Protein AF-A0A8J7KPC7-F1 (afdb_monomer_lite)

InterPro domains:
  IPR002611 IstB-like ATP-binding domain [PF01695] (4-59)

Radius of gyration: 18.37 Å; chains: 1; bounding box: 40×24×57 Å

pLDDT: mean 77.12, std 11.84, range [39.19, 91.5]

Structure (mmCIF, N/CA/C/O backbone):
data_AF-A0A8J7KPC7-F1
#
_entry.id   AF-A0A8J7KPC7-F1
#
loop_
_atom_site.group_PDB
_atom_site.id
_atom_site.type_symbol
_atom_site.label_atom_id
_atom_site.label_alt_id
_atom_site.label_comp_id
_atom_site.label_asym_id
_atom_site.label_entity_id
_atom_site.label_seq_id
_atom_site.pdbx_PDB_ins_code
_atom_site.Cartn_x
_atom_site.Cartn_y
_atom_site.Cartn_z
_atom_site.occupancy
_atom_site.B_iso_or_equiv
_atom_site.auth_seq_id
_atom_site.auth_comp_id
_atom_site.auth_asym_id
_atom_site.auth_atom_id
_atom_site.pdbx_PDB_model_num
ATOM 1 N N . MET A 1 1 ? 10.531 -11.648 -27.864 1.00 39.19 1 MET A N 1
ATOM 2 C CA . MET A 1 1 ? 10.080 -12.383 -26.667 1.00 39.19 1 MET A CA 1
ATOM 3 C C . MET A 1 1 ? 10.069 -11.394 -25.511 1.00 39.19 1 MET A C 1
ATOM 5 O O . MET A 1 1 ? 11.130 -11.169 -24.940 1.00 39.19 1 MET A O 1
ATOM 9 N N . PRO A 1 2 ? 8.954 -10.693 -25.247 1.00 43.12 2 PRO A N 1
ATOM 10 C CA . PRO A 1 2 ? 8.837 -9.867 -24.052 1.00 43.12 2 PRO A CA 1
ATOM 11 C C . PRO A 1 2 ? 8.811 -10.795 -22.834 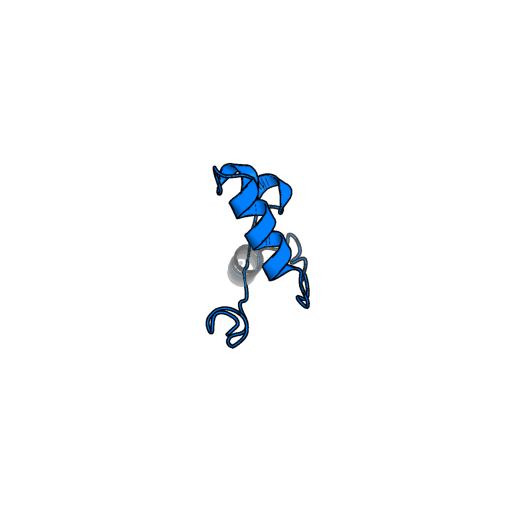1.00 43.12 2 PRO A C 1
ATOM 13 O O . PRO A 1 2 ? 8.207 -11.864 -22.874 1.00 43.12 2 PRO A O 1
ATOM 16 N N . THR A 1 3 ? 9.532 -10.416 -21.791 1.00 50.44 3 THR A N 1
ATOM 17 C CA . THR A 1 3 ? 9.666 -11.133 -20.522 1.00 50.44 3 THR A CA 1
ATOM 18 C C . THR A 1 3 ? 8.303 -11.389 -19.872 1.00 50.44 3 THR A C 1
ATOM 20 O O . THR A 1 3 ? 7.578 -10.458 -19.543 1.00 50.44 3 THR A O 1
ATOM 23 N N . GLU A 1 4 ? 7.999 -12.667 -19.666 1.00 48.94 4 GLU A N 1
ATOM 24 C CA . GLU A 1 4 ? 6.725 -13.290 -19.267 1.00 48.94 4 GLU A CA 1
ATOM 25 C C . GLU A 1 4 ? 6.182 -12.915 -17.865 1.00 48.94 4 GLU A C 1
ATOM 27 O O . GLU A 1 4 ? 5.311 -13.610 -17.352 1.00 48.94 4 GLU A O 1
ATOM 32 N N . ARG A 1 5 ? 6.684 -11.872 -17.181 1.00 58.94 5 ARG A N 1
ATOM 33 C CA . ARG A 1 5 ? 6.544 -11.819 -15.711 1.00 58.94 5 ARG A CA 1
ATOM 34 C C . ARG A 1 5 ? 5.585 -10.809 -15.068 1.00 58.94 5 ARG A C 1
ATOM 36 O O . ARG A 1 5 ? 5.143 -11.111 -13.968 1.00 58.94 5 ARG A O 1
ATOM 43 N N . GLU A 1 6 ? 5.173 -9.696 -15.666 1.00 51.09 6 GLU A N 1
ATOM 44 C CA . GLU A 1 6 ? 4.621 -8.617 -14.810 1.00 51.09 6 GLU A CA 1
ATOM 45 C C . GLU A 1 6 ? 3.218 -8.084 -15.157 1.00 51.09 6 GLU A C 1
ATOM 47 O O . GLU A 1 6 ? 2.880 -7.001 -14.707 1.00 51.09 6 GLU A O 1
ATOM 52 N N . GLU A 1 7 ? 2.366 -8.816 -15.891 1.00 51.72 7 GLU A N 1
ATOM 53 C CA . GLU A 1 7 ? 0.973 -8.362 -16.148 1.00 51.72 7 GLU A CA 1
ATOM 54 C C . GLU A 1 7 ? -0.115 -9.436 -15.958 1.00 51.72 7 GLU A C 1
ATOM 56 O O . GLU A 1 7 ? -1.256 -9.246 -16.368 1.00 51.72 7 GLU A O 1
ATOM 61 N N . ASN A 1 8 ? 0.189 -10.579 -15.331 1.00 54.28 8 ASN A N 1
ATOM 62 C CA . ASN A 1 8 ? -0.796 -11.668 -15.205 1.00 54.28 8 ASN A CA 1
ATOM 63 C C . ASN A 1 8 ? -1.552 -11.694 -13.860 1.00 54.28 8 ASN A C 1
ATOM 65 O O . ASN A 1 8 ? -2.473 -12.488 -13.686 1.00 54.28 8 ASN A O 1
ATOM 69 N N . ALA A 1 9 ? -1.174 -10.853 -12.891 1.00 60.34 9 ALA A N 1
ATOM 70 C CA . ALA A 1 9 ? -1.799 -10.819 -11.570 1.00 60.34 9 ALA A CA 1
ATOM 71 C C . ALA A 1 9 ? -2.047 -9.381 -11.109 1.00 60.34 9 ALA A C 1
ATOM 73 O O . ALA A 1 9 ? -1.135 -8.558 -11.092 1.00 60.34 9 ALA A O 1
ATOM 74 N N . SER A 1 10 ? -3.283 -9.087 -10.702 1.00 66.94 10 SER A N 1
ATOM 75 C CA . SER A 1 10 ? -3.627 -7.802 -10.096 1.00 66.94 10 SER A CA 1
ATOM 76 C C . SER A 1 10 ? -2.903 -7.642 -8.758 1.00 66.94 10 SER A C 1
ATOM 78 O O . SER A 1 10 ? -3.056 -8.472 -7.861 1.00 66.94 10 SER A O 1
ATOM 80 N N . VAL A 1 11 ? -2.134 -6.562 -8.613 1.00 75.69 11 VAL A N 1
ATOM 81 C CA . VAL A 1 11 ? -1.436 -6.210 -7.372 1.00 75.69 11 VAL A CA 1
ATOM 82 C C . VAL A 1 11 ? -2.191 -5.075 -6.686 1.00 75.69 11 VAL A C 1
ATOM 84 O O . VAL A 1 11 ? -2.490 -4.056 -7.302 1.00 75.69 11 VAL A O 1
ATOM 87 N N . ALA A 1 12 ? -2.496 -5.244 -5.399 1.00 79.88 12 ALA A N 1
ATOM 88 C CA . ALA A 1 12 ? -3.062 -4.196 -4.559 1.00 79.88 12 ALA A CA 1
ATOM 89 C C . ALA A 1 12 ? -2.071 -3.855 -3.444 1.00 79.88 12 ALA A C 1
ATOM 91 O O . ALA A 1 12 ? -1.606 -4.742 -2.728 1.00 79.88 12 ALA A O 1
ATOM 92 N N . ILE A 1 13 ? -1.760 -2.568 -3.289 1.00 80.94 13 ILE A N 1
ATOM 93 C CA . ILE A 1 13 ? -0.849 -2.071 -2.256 1.00 80.94 13 ILE A CA 1
ATOM 94 C C . ILE A 1 13 ? -1.590 -1.045 -1.411 1.00 80.94 13 ILE A C 1
ATOM 96 O O . ILE A 1 13 ? -2.164 -0.092 -1.933 1.00 80.94 13 ILE A O 1
ATOM 100 N N . ALA A 1 14 ? -1.546 -1.232 -0.094 1.00 82.94 14 ALA A N 1
ATOM 101 C CA . ALA A 1 14 ? -1.978 -0.236 0.872 1.00 82.94 14 ALA A CA 1
ATOM 102 C C . ALA A 1 14 ? -0.734 0.406 1.491 1.00 82.94 14 ALA A C 1
ATOM 104 O O . ALA A 1 14 ? 0.099 -0.287 2.074 1.00 82.94 14 ALA A O 1
ATOM 105 N N . SER A 1 15 ? -0.613 1.725 1.362 1.00 81.69 15 SER A N 1
ATOM 106 C CA . SER A 1 15 ? 0.464 2.509 1.965 1.00 81.69 15 SER A CA 1
ATOM 107 C C . SER A 1 15 ? -0.128 3.577 2.868 1.00 81.69 15 SER A C 1
ATOM 109 O O . SER A 1 15 ? -1.077 4.263 2.497 1.00 81.69 15 SER A O 1
ATOM 111 N N . ASN A 1 16 ? 0.452 3.724 4.055 1.00 83.31 16 ASN A N 1
ATOM 112 C CA . ASN A 1 16 ? 0.164 4.820 4.977 1.00 83.31 16 ASN A CA 1
ATOM 113 C C . ASN A 1 16 ? 1.009 6.073 4.685 1.00 83.31 16 ASN A C 1
ATOM 115 O O . ASN A 1 16 ? 0.788 7.109 5.306 1.00 83.31 16 ASN A O 1
ATOM 119 N N . GLU A 1 17 ? 1.982 5.978 3.776 1.00 79.44 17 GLU A N 1
ATOM 120 C CA . GLU A 1 17 ? 2.841 7.084 3.351 1.00 79.44 17 GLU A CA 1
ATOM 121 C C . GLU A 1 17 ? 2.579 7.431 1.877 1.00 79.44 17 GLU A C 1
ATOM 123 O O . GLU A 1 17 ? 2.228 6.564 1.068 1.00 79.44 17 GLU A O 1
ATOM 128 N N . SER A 1 18 ? 2.726 8.709 1.524 1.00 78.69 18 SER A N 1
ATOM 129 C CA . SER A 1 18 ? 2.595 9.176 0.142 1.00 78.69 18 SER A CA 1
ATOM 130 C C . SER A 1 18 ? 3.734 8.646 -0.733 1.00 78.69 18 SER A C 1
ATOM 132 O O . SER A 1 18 ? 4.825 8.359 -0.239 1.00 78.69 18 SER A O 1
ATOM 134 N N . PHE A 1 19 ? 3.530 8.612 -2.056 1.00 78.81 19 PHE A N 1
ATOM 135 C CA . PHE A 1 19 ? 4.571 8.207 -3.013 1.00 78.81 19 PHE A CA 1
ATOM 136 C C . PHE A 1 19 ? 5.878 9.004 -2.860 1.00 78.81 19 PHE A C 1
ATOM 138 O O . PHE A 1 19 ? 6.960 8.468 -3.067 1.00 78.81 19 PHE A O 1
ATOM 145 N N . SER A 1 20 ? 5.812 10.267 -2.427 1.00 78.00 20 SER A N 1
ATOM 146 C CA . SER A 1 20 ? 7.006 11.077 -2.146 1.00 78.00 20 SER A CA 1
ATOM 147 C C . SER A 1 20 ? 7.859 10.530 -0.991 1.00 78.00 20 SER A C 1
ATOM 149 O O . SER A 1 20 ? 9.076 10.709 -0.991 1.00 78.00 20 SER A O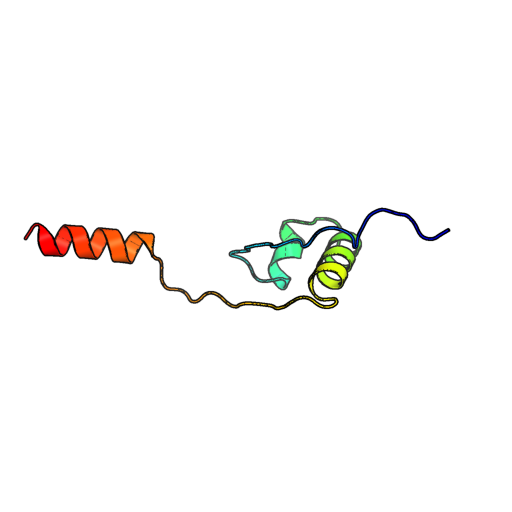 1
ATOM 151 N N . GLY A 1 21 ? 7.243 9.863 -0.009 1.00 76.81 21 GLY A N 1
ATOM 152 C CA . GLY A 1 21 ? 7.932 9.250 1.130 1.00 76.81 21 GLY A CA 1
ATOM 153 C C . GLY A 1 21 ? 8.576 7.900 0.813 1.00 76.81 21 GLY A C 1
ATOM 154 O O . GLY A 1 21 ? 9.474 7.469 1.531 1.00 76.81 21 GLY A O 1
ATOM 155 N N . TRP A 1 22 ? 8.209 7.271 -0.308 1.00 80.25 22 TRP A N 1
ATOM 156 C CA . TRP A 1 22 ? 8.756 5.973 -0.719 1.00 80.25 22 TRP A CA 1
ATOM 157 C C . TRP A 1 22 ? 10.250 6.025 -1.056 1.00 80.25 22 TRP A C 1
ATOM 159 O O . TRP A 1 22 ? 10.930 5.009 -0.955 1.00 80.25 22 TRP A O 1
ATOM 169 N N . THR A 1 23 ? 10.793 7.209 -1.343 1.00 71.81 23 THR A N 1
ATOM 170 C CA . THR A 1 23 ? 12.243 7.444 -1.475 1.00 71.81 23 THR A CA 1
ATOM 171 C C . THR A 1 23 ? 13.04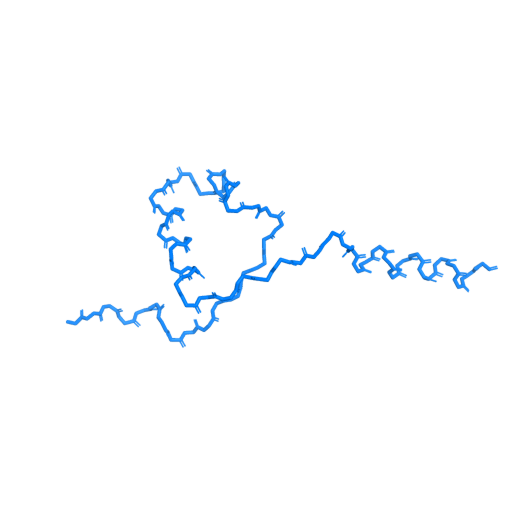0 7.113 -0.205 1.00 71.81 23 THR A C 1
ATOM 173 O O . THR A 1 23 ? 14.246 6.897 -0.279 1.00 71.81 23 THR A O 1
ATOM 176 N N . LYS A 1 24 ? 12.389 7.046 0.967 1.00 75.94 24 LYS A N 1
ATOM 177 C CA . LYS A 1 24 ? 13.017 6.591 2.219 1.00 75.94 24 LYS A CA 1
ATOM 178 C C . LYS A 1 24 ? 13.066 5.068 2.323 1.00 75.94 24 LYS A C 1
ATOM 180 O O . LYS A 1 24 ? 13.994 4.528 2.917 1.00 75.94 24 LYS A O 1
ATOM 185 N N . THR A 1 25 ? 12.061 4.384 1.780 1.00 73.19 25 THR A N 1
ATOM 186 C CA . THR A 1 25 ? 11.940 2.919 1.815 1.00 73.19 25 THR A CA 1
ATOM 187 C C . THR A 1 25 ? 12.750 2.271 0.695 1.00 73.19 25 THR A C 1
ATOM 189 O O . THR A 1 25 ? 13.394 1.248 0.908 1.00 73.19 25 THR A O 1
ATOM 192 N N . PHE A 1 26 ? 12.767 2.890 -0.486 1.00 71.50 26 PHE A N 1
ATOM 193 C CA . PHE A 1 26 ? 13.557 2.472 -1.636 1.00 71.50 26 PHE A CA 1
ATOM 194 C C . PHE A 1 26 ? 14.771 3.390 -1.776 1.00 71.50 26 PHE A C 1
ATOM 196 O O . PHE A 1 26 ? 14.665 4.514 -2.258 1.00 71.50 26 PHE A O 1
ATOM 203 N N . THR A 1 27 ? 15.939 2.899 -1.360 1.00 74.31 27 THR A N 1
ATOM 204 C CA . THR A 1 27 ? 17.207 3.651 -1.405 1.00 74.31 27 THR A CA 1
ATOM 205 C C . THR A 1 27 ? 17.659 3.965 -2.838 1.00 74.31 27 THR A C 1
ATOM 207 O O . THR A 1 27 ? 18.418 4.907 -3.054 1.00 74.31 27 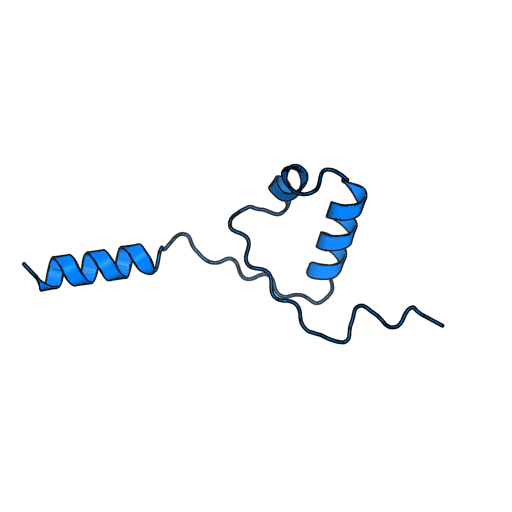THR A O 1
ATOM 210 N N . ASP A 1 28 ? 17.182 3.197 -3.823 1.00 82.81 28 ASP A N 1
ATOM 211 C CA . ASP A 1 28 ? 17.410 3.446 -5.246 1.00 82.81 28 ASP A CA 1
ATOM 212 C C . ASP A 1 28 ? 16.219 4.197 -5.870 1.00 82.81 28 ASP A C 1
ATOM 214 O O . ASP A 1 28 ? 15.097 3.688 -5.959 1.00 82.81 28 ASP A O 1
ATOM 218 N N . LEU A 1 29 ? 16.484 5.418 -6.342 1.00 80.75 29 LEU A N 1
ATOM 219 C CA . LEU A 1 29 ? 15.488 6.297 -6.959 1.00 80.75 29 LEU A CA 1
ATOM 220 C C . LEU A 1 29 ? 14.937 5.754 -8.284 1.00 80.75 29 LEU A C 1
ATOM 222 O O . LEU A 1 29 ? 13.775 6.001 -8.607 1.00 80.75 29 LEU A O 1
ATOM 226 N N . ARG A 1 30 ? 15.742 5.015 -9.056 1.00 84.88 30 ARG A N 1
ATOM 227 C CA . ARG A 1 30 ? 15.305 4.414 -10.325 1.00 84.88 30 ARG A CA 1
ATOM 228 C C . ARG A 1 30 ? 14.362 3.250 -10.065 1.00 84.88 30 ARG A C 1
ATOM 230 O O . ARG A 1 30 ? 13.364 3.118 -10.766 1.00 84.88 30 ARG A O 1
ATOM 237 N N . LEU A 1 31 ? 14.645 2.457 -9.031 1.00 83.81 31 LEU A N 1
ATOM 238 C CA . LEU A 1 31 ? 13.757 1.380 -8.599 1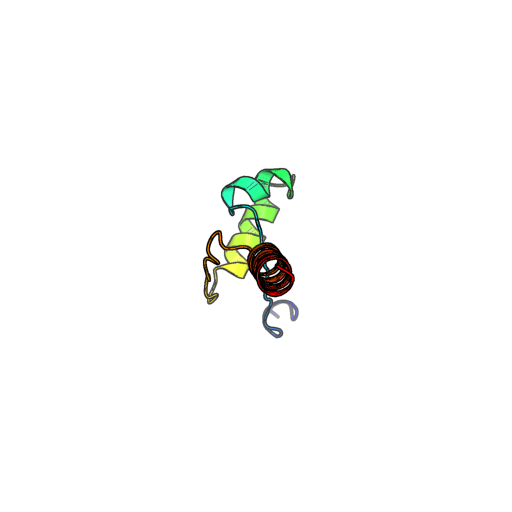.00 83.81 31 LEU A CA 1
ATOM 239 C C . LEU A 1 31 ? 12.417 1.934 -8.100 1.00 83.81 31 LEU A C 1
ATOM 241 O O . LEU A 1 31 ? 11.367 1.450 -8.514 1.00 83.81 31 LEU A O 1
ATOM 245 N N . CYS A 1 32 ? 12.443 2.981 -7.268 1.00 85.19 32 CYS A N 1
ATOM 246 C CA . CYS A 1 32 ? 11.223 3.636 -6.795 1.00 85.19 32 CYS A CA 1
ATOM 247 C C . CYS A 1 32 ? 10.371 4.158 -7.962 1.00 85.19 32 CYS A C 1
ATOM 249 O O . CYS A 1 32 ? 9.160 3.948 -7.976 1.00 85.19 32 CYS A O 1
ATOM 251 N N . ALA A 1 33 ? 10.997 4.809 -8.948 1.00 83.75 33 ALA A N 1
ATOM 252 C CA . ALA A 1 33 ? 10.298 5.333 -10.117 1.00 83.75 33 ALA A CA 1
ATOM 253 C C . ALA A 1 33 ? 9.670 4.217 -10.964 1.00 83.75 33 ALA A C 1
ATOM 255 O O . ALA A 1 33 ? 8.505 4.330 -11.322 1.00 83.75 33 ALA A O 1
ATOM 256 N N . ALA A 1 34 ? 10.397 3.125 -11.225 1.00 85.88 34 ALA A N 1
ATOM 257 C CA . ALA A 1 34 ? 9.886 1.997 -12.006 1.00 85.88 34 ALA A CA 1
ATOM 258 C C . ALA A 1 34 ? 8.701 1.290 -11.323 1.00 85.88 34 ALA A C 1
ATOM 260 O O . ALA A 1 34 ? 7.742 0.910 -11.988 1.00 85.88 34 ALA A O 1
ATOM 261 N N . ILE A 1 35 ? 8.737 1.146 -9.993 1.00 82.94 35 ILE A N 1
ATOM 262 C CA . ILE A 1 35 ? 7.629 0.556 -9.228 1.00 82.94 35 ILE A CA 1
ATOM 263 C C . ILE A 1 35 ? 6.402 1.473 -9.263 1.00 82.94 3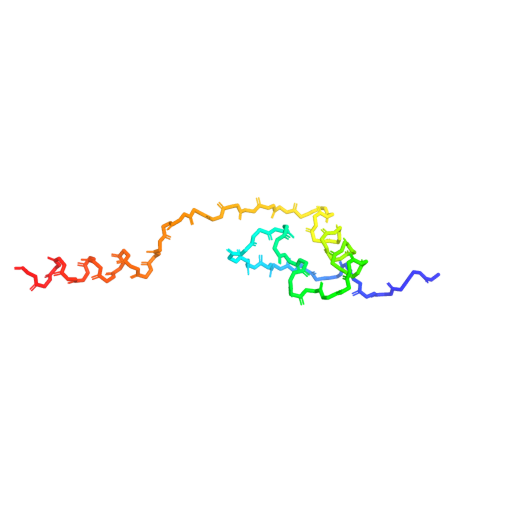5 ILE A C 1
ATOM 265 O O . ILE A 1 35 ? 5.294 1.003 -9.503 1.00 82.94 35 ILE A O 1
ATOM 269 N N . VAL A 1 36 ? 6.578 2.778 -9.032 1.00 83.50 36 VAL A N 1
ATOM 270 C CA . VAL A 1 36 ? 5.463 3.739 -9.074 1.00 83.50 36 VAL A CA 1
ATOM 271 C C . VAL A 1 36 ? 4.859 3.813 -10.477 1.00 83.50 36 VAL A C 1
ATOM 273 O O . VAL A 1 36 ? 3.637 3.824 -10.603 1.00 83.50 36 VAL A O 1
ATOM 276 N N . ASP A 1 37 ? 5.687 3.812 -11.520 1.00 84.69 37 ASP A N 1
ATOM 277 C CA . ASP A 1 37 ? 5.234 3.781 -12.913 1.00 84.69 37 ASP A CA 1
ATOM 278 C C . ASP A 1 37 ? 4.393 2.524 -13.190 1.00 84.69 37 ASP A C 1
ATOM 280 O O . ASP A 1 37 ? 3.244 2.636 -13.610 1.00 84.69 37 ASP A O 1
ATOM 284 N N . GLY A 1 38 ? 4.876 1.339 -12.800 1.00 84.44 38 GLY A N 1
ATOM 285 C CA . GLY A 1 38 ? 4.121 0.089 -12.950 1.00 84.44 38 GLY A CA 1
ATOM 286 C C . GLY A 1 38 ? 2.808 0.040 -12.153 1.00 84.44 38 GLY A C 1
ATOM 287 O O . GLY A 1 38 ? 1.813 -0.478 -12.644 1.00 84.44 38 GLY A O 1
ATOM 288 N N . LEU A 1 39 ? 2.764 0.603 -10.940 1.00 81.25 39 LEU A N 1
ATOM 289 C CA . LEU A 1 39 ? 1.551 0.621 -10.103 1.00 81.25 39 LEU A CA 1
ATOM 290 C C . LEU A 1 39 ? 0.504 1.642 -10.562 1.00 81.25 39 LEU A C 1
ATOM 292 O O . LEU A 1 39 ? -0.685 1.476 -10.288 1.00 81.25 39 LEU A O 1
ATOM 296 N N . THR A 1 40 ? 0.945 2.727 -11.198 1.00 82.12 40 THR A N 1
ATOM 297 C CA . THR A 1 40 ? 0.057 3.777 -11.714 1.00 82.12 40 THR A CA 1
ATOM 298 C C . THR A 1 40 ? -0.395 3.497 -13.144 1.00 82.12 40 THR A C 1
ATOM 300 O O . THR A 1 40 ? -1.452 3.982 -13.552 1.00 82.12 40 THR A O 1
ATOM 303 N N . PHE A 1 41 ? 0.336 2.665 -13.888 1.00 81.75 41 PHE A N 1
ATOM 304 C CA . PHE A 1 41 ? -0.052 2.216 -15.217 1.00 81.75 41 PHE A CA 1
ATOM 305 C C . PHE A 1 41 ? -1.320 1.347 -15.160 1.00 81.75 41 PHE A C 1
ATOM 307 O O . PHE A 1 41 ? -1.302 0.199 -14.728 1.00 81.75 41 PHE A O 1
ATOM 314 N N . GLY A 1 42 ? -2.461 1.920 -15.556 1.00 77.00 42 GLY A N 1
ATOM 315 C CA . GLY A 1 42 ? -3.758 1.228 -15.549 1.00 77.00 42 GLY A CA 1
ATOM 316 C C . GLY A 1 42 ? -4.338 0.939 -14.154 1.00 77.00 42 GLY A C 1
ATOM 317 O O . GLY A 1 42 ? -5.343 0.235 -14.048 1.00 77.00 42 GLY A O 1
ATOM 318 N N . GLY A 1 43 ? -3.733 1.474 -13.090 1.00 80.44 43 GLY A N 1
ATOM 319 C CA . GLY A 1 43 ? -4.167 1.296 -11.704 1.00 80.44 43 GLY A CA 1
ATOM 320 C C . GLY A 1 43 ? -5.172 2.355 -11.238 1.00 80.44 43 GLY A C 1
ATOM 321 O O . GLY A 1 43 ? -5.155 3.500 -11.684 1.00 80.44 43 GLY A O 1
ATOM 322 N N . ASN A 1 44 ? -6.036 1.991 -10.285 1.00 82.06 44 ASN A N 1
ATOM 323 C CA . ASN A 1 44 ? -6.911 2.940 -9.591 1.00 82.06 44 ASN A CA 1
ATOM 324 C C . ASN A 1 44 ? -6.311 3.306 -8.231 1.00 82.06 44 ASN A C 1
ATOM 326 O O . ASN A 1 44 ? -6.106 2.435 -7.385 1.00 82.06 44 ASN A O 1
ATOM 330 N N . ILE A 1 45 ? -6.076 4.598 -7.992 1.00 85.12 45 ILE A N 1
ATOM 331 C CA . ILE A 1 45 ? -5.601 5.093 -6.696 1.00 85.12 45 ILE A CA 1
ATOM 332 C C . ILE A 1 45 ? -6.811 5.427 -5.823 1.00 85.12 45 ILE A C 1
ATOM 334 O O . ILE A 1 45 ? -7.578 6.339 -6.129 1.00 85.12 45 ILE A O 1
ATOM 338 N N . ILE A 1 46 ? -6.963 4.705 -4.713 1.00 85.12 46 ILE A N 1
ATOM 339 C CA . ILE A 1 46 ? -8.017 4.949 -3.724 1.00 85.12 46 ILE A CA 1
ATOM 340 C C . ILE A 1 46 ? -7.385 5.614 -2.504 1.00 85.12 46 ILE A C 1
ATOM 342 O O . ILE A 1 46 ? -6.653 4.979 -1.747 1.00 85.12 46 ILE A O 1
ATOM 346 N N . GLN A 1 47 ? -7.684 6.895 -2.292 1.00 81.50 47 GLN A N 1
ATOM 347 C CA . GLN A 1 47 ? -7.265 7.597 -1.083 1.00 81.50 47 GLN A CA 1
ATOM 348 C C . GLN A 1 47 ? -8.200 7.226 0.073 1.00 81.50 47 GLN A C 1
ATOM 350 O O . GLN A 1 47 ? -9.313 7.741 0.185 1.00 81.50 47 GLN A O 1
ATOM 355 N N . THR A 1 48 ? -7.749 6.324 0.943 1.00 78.69 48 THR A N 1
ATOM 356 C CA . THR A 1 48 ? -8.451 6.025 2.195 1.00 78.69 48 THR A CA 1
ATOM 357 C C . THR A 1 48 ? -8.320 7.219 3.140 1.00 78.69 48 THR A C 1
ATOM 359 O O . THR A 1 48 ? -7.224 7.752 3.308 1.00 78.69 48 THR A O 1
ATOM 362 N N . GLY A 1 49 ? -9.431 7.666 3.732 1.00 80.88 49 GLY A N 1
ATOM 363 C CA . GLY A 1 49 ? -9.448 8.806 4.652 1.00 80.88 49 GLY A CA 1
ATOM 364 C C . GLY A 1 49 ? -8.651 8.576 5.943 1.00 80.88 49 GLY A C 1
ATOM 365 O O . GLY A 1 49 ? -8.020 7.543 6.150 1.00 80.88 49 GLY A O 1
ATOM 366 N N . THR A 1 50 ? -8.706 9.548 6.850 1.00 79.06 50 THR A N 1
ATOM 367 C CA . THR A 1 50 ? -7.988 9.518 8.138 1.00 79.06 50 THR A CA 1
ATOM 368 C C . THR A 1 50 ? -8.747 8.790 9.250 1.00 79.06 50 THR A C 1
ATOM 370 O O . THR A 1 50 ? -8.274 8.709 10.386 1.00 79.06 50 THR A O 1
ATOM 373 N N . GLU A 1 51 ? -9.930 8.256 8.951 1.00 79.69 51 GLU A N 1
ATOM 374 C CA . GLU A 1 51 ? -10.770 7.589 9.936 1.00 79.69 51 GLU A CA 1
ATOM 375 C C . GLU A 1 51 ? -10.241 6.189 10.256 1.00 79.69 51 GLU A C 1
ATOM 377 O O . GLU A 1 51 ? -10.232 5.277 9.429 1.00 79.69 51 GLU A O 1
ATOM 382 N N . SER A 1 52 ? -9.807 6.001 11.502 1.00 81.44 52 SER A N 1
ATOM 383 C CA . SER A 1 52 ? -9.389 4.692 11.993 1.00 81.44 52 SER A CA 1
ATOM 384 C C . SER A 1 52 ? -10.605 3.870 12.408 1.00 81.44 52 SER A C 1
ATOM 386 O O . SER A 1 52 ? -11.218 4.128 13.448 1.00 81.44 52 SER A O 1
ATOM 388 N N . TYR A 1 53 ? -10.902 2.822 11.635 1.00 84.12 53 TYR A N 1
ATOM 389 C CA . TYR A 1 53 ? -11.947 1.849 11.966 1.00 84.12 53 TYR A CA 1
ATOM 390 C C . TYR A 1 53 ? -11.764 1.263 13.375 1.00 84.12 53 TYR A C 1
ATOM 392 O O . TYR A 1 53 ? -12.718 1.173 14.147 1.00 84.12 53 TYR A O 1
ATOM 400 N N . ARG A 1 54 ? -10.519 0.923 13.746 1.00 83.75 54 ARG A N 1
ATOM 401 C CA . ARG A 1 54 ? -10.202 0.348 15.065 1.00 83.75 54 ARG A CA 1
ATOM 402 C C . ARG A 1 54 ? -10.582 1.303 16.198 1.00 83.75 54 ARG A C 1
ATOM 404 O O . ARG A 1 54 ? -11.209 0.879 17.162 1.00 83.75 54 ARG A O 1
ATOM 411 N N . LEU A 1 55 ? -10.247 2.589 16.062 1.00 86.38 55 LEU A N 1
ATOM 412 C CA . LEU A 1 55 ? -10.570 3.602 17.070 1.00 86.38 55 LEU A CA 1
ATOM 413 C C . LEU A 1 55 ? -12.082 3.825 17.186 1.00 86.38 55 LEU A C 1
ATOM 415 O O . LEU A 1 55 ? -12.599 3.920 18.298 1.00 86.38 55 LEU A O 1
ATOM 419 N N . ALA A 1 56 ? -12.786 3.898 16.054 1.00 86.81 56 ALA A N 1
ATOM 420 C CA . ALA A 1 56 ? -14.240 4.035 16.037 1.00 86.81 56 ALA A CA 1
ATOM 421 C C . ALA A 1 56 ? -14.923 2.848 16.736 1.00 86.81 56 ALA A C 1
ATOM 423 O O . ALA A 1 56 ? -15.807 3.049 17.568 1.00 86.81 56 ALA A O 1
ATOM 424 N N . HIS A 1 57 ? -14.454 1.625 16.473 1.00 89.06 57 HIS A N 1
ATOM 425 C CA . HIS A 1 57 ? -14.976 0.414 17.100 1.00 89.06 57 HIS A CA 1
ATOM 426 C C . HIS A 1 57 ? -14.760 0.401 18.621 1.00 89.06 57 HIS A C 1
ATOM 428 O O . HIS A 1 57 ? -15.701 0.160 19.375 1.00 89.06 57 HIS A O 1
ATOM 434 N N . THR A 1 58 ? -13.554 0.732 19.095 1.00 91.50 58 THR A N 1
ATOM 435 C CA . THR A 1 58 ? -13.268 0.809 20.538 1.00 91.50 58 THR A CA 1
ATOM 436 C C . THR A 1 58 ? -14.090 1.896 21.231 1.00 91.50 58 THR A C 1
ATOM 438 O O . THR A 1 58 ? -14.621 1.661 22.313 1.00 91.50 58 THR A O 1
ATOM 441 N N . ARG A 1 59 ? -14.254 3.074 20.612 1.00 90.44 59 ARG A N 1
ATOM 442 C CA . ARG A 1 59 ? -15.110 4.142 21.158 1.00 90.44 59 ARG A CA 1
ATOM 443 C C . ARG A 1 59 ? -16.568 3.704 21.278 1.00 90.44 59 ARG A C 1
ATOM 445 O O . ARG A 1 59 ? -17.190 3.992 22.294 1.00 90.44 59 ARG A O 1
ATOM 452 N N . ALA A 1 60 ? -17.090 2.991 20.281 1.00 89.88 60 ALA A N 1
ATOM 453 C CA . ALA A 1 60 ? -18.449 2.458 20.318 1.00 89.88 60 ALA A CA 1
ATOM 454 C C . ALA A 1 60 ? -18.632 1.427 21.445 1.00 89.88 60 ALA A C 1
ATOM 456 O O . ALA A 1 60 ? -19.626 1.480 22.162 1.00 89.88 60 ALA A O 1
ATOM 457 N N . GLN A 1 61 ? -17.654 0.537 21.651 1.00 88.62 61 GLN A N 1
ATOM 458 C CA . GLN A 1 61 ? -17.684 -0.427 22.757 1.00 88.62 61 GLN A CA 1
ATOM 459 C C . GLN A 1 61 ? -17.636 0.254 24.132 1.00 88.62 61 GLN A C 1
ATOM 461 O O . GLN A 1 61 ? -18.390 -0.128 25.020 1.00 88.62 61 GLN A O 1
ATOM 466 N N . LEU A 1 62 ? -16.794 1.280 24.303 1.00 89.75 62 LEU A N 1
ATOM 467 C CA . LEU A 1 62 ? -16.722 2.050 25.551 1.00 89.75 62 LEU A CA 1
ATOM 468 C C . LEU A 1 62 ? -18.021 2.813 25.835 1.00 89.75 62 LEU A C 1
ATOM 470 O O . LEU A 1 62 ? -18.460 2.850 26.978 1.00 89.75 62 LEU A O 1
ATOM 474 N N . ALA A 1 63 ? -18.644 3.393 24.807 1.00 85.31 63 ALA A N 1
ATOM 475 C CA . ALA A 1 63 ? -19.914 4.100 24.946 1.00 85.31 63 ALA A CA 1
ATOM 476 C C . ALA A 1 63 ? -21.090 3.164 25.275 1.00 85.31 63 ALA A C 1
ATOM 478 O O . ALA A 1 63 ? -22.008 3.581 25.964 1.00 85.31 63 ALA A O 1
ATOM 479 N N . ALA A 1 64 ? -21.068 1.915 24.799 1.00 80.88 64 ALA A N 1
ATOM 480 C CA . ALA A 1 64 ? -22.101 0.919 25.097 1.00 80.88 64 ALA A CA 1
ATOM 481 C C . ALA A 1 64 ? -21.952 0.266 26.485 1.00 80.88 64 ALA A C 1
ATOM 483 O O . ALA A 1 64 ? -22.890 -0.365 26.966 1.00 80.88 64 ALA A O 1
ATOM 484 N N . ALA A 1 65 ? -20.771 0.367 27.101 1.00 73.69 65 ALA A N 1
ATOM 485 C CA . ALA A 1 65 ? -20.485 -0.165 28.433 1.00 73.69 65 ALA A CA 1
ATOM 486 C C . ALA A 1 65 ? -20.732 0.851 29.569 1.00 73.69 65 ALA A C 1
ATOM 488 O O . ALA A 1 65 ? -20.569 0.491 30.736 1.00 73.69 65 ALA A O 1
ATOM 489 N N . ALA A 1 66 ? -21.077 2.097 29.226 1.00 62.59 66 ALA A N 1
ATOM 490 C CA . ALA A 1 66 ? -21.427 3.180 30.144 1.00 62.59 66 ALA A CA 1
ATOM 491 C C . ALA A 1 66 ? -22.951 3.327 30.252 1.00 62.59 66 ALA A C 1
ATOM 493 O O . ALA A 1 66 ? -23.419 3.643 31.368 1.00 62.59 66 ALA A O 1
#

Foldseek 3Di:
DPDPDQDPDDDDDDDPDDLVCCCVVDVDPVVSVVVVCSCPVVHDDDDDDPDDPVVVVVVVVVVVVD

Organism: NCBI:txid619741

Secondary structure (DSSP, 8-state):
---TTSSSS------SS-GGGHHHH-S-HHHHHHHHHHHHTTPPP----S--HHHHHHHHHHHHT-

Sequence (66 aa):
MPTEREENASVAIASNESFSGWTKTFTDLRLCAAIVDGLTFGGNIIQTGTESYRLAHTRAQLAAAA